Protein AF-S4NZ93-F1 (afdb_monomer_lite)

Secondary structure (DSSP, 8-state):
-HHHHHH-HHHHHHHHHHHHHH-SSTTHHHHHHHHHHHHHHGGG--HHHHHHHHHHHHHHHHTT-TTHHHHHHHHHTTS-TT---HHHHHHHHHHHHHHHHTHHHHTT--

pLDDT: mean 92.96, std 3.36, range [67.06, 96.69]

InterPro domains:
  IPR019333 Integrator complex subunit 3, N-terminal [PF10189] (2-109)
  IPR045334 Integrator complex subunit 3 [PTHR13587] (2-109)

Structure (mmCIF, N/CA/C/O backbone):
data_AF-S4NZ93-F1
#
_entry.id   AF-S4NZ93-F1
#
loop_
_atom_site.group_PDB
_atom_site.id
_atom_site.type_symbol
_atom_site.label_atom_id
_atom_site.label_alt_id
_atom_site.label_comp_id
_atom_site.label_asym_id
_atom_site.label_entity_id
_atom_site.label_seq_id
_atom_site.pdbx_PDB_ins_code
_atom_site.Cartn_x
_atom_site.Cartn_y
_atom_site.Cartn_z
_atom_site.occupancy
_atom_site.B_iso_or_equiv
_atom_site.auth_seq_id
_atom_site.auth_comp_id
_atom_site.auth_asym_id
_atom_site.auth_atom_id
_atom_site.pdbx_PDB_model_num
ATOM 1 N N . MET A 1 1 ? 8.157 12.152 -4.542 1.00 84.50 1 MET A N 1
ATOM 2 C CA . MET A 1 1 ? 7.167 11.350 -5.295 1.00 84.50 1 MET A CA 1
ATOM 3 C C . MET A 1 1 ? 6.416 10.378 -4.398 1.00 84.50 1 MET A C 1
ATOM 5 O O . MET A 1 1 ? 5.210 10.526 -4.327 1.00 84.50 1 MET A O 1
ATOM 9 N N . LEU A 1 2 ? 7.076 9.470 -3.657 1.00 89.38 2 LEU A N 1
ATOM 10 C CA . LEU A 1 2 ? 6.377 8.548 -2.736 1.00 89.38 2 LEU A CA 1
ATOM 11 C C . LEU A 1 2 ? 5.449 9.272 -1.744 1.00 89.38 2 LEU A C 1
ATOM 13 O O . LEU A 1 2 ? 4.294 8.897 -1.603 1.00 89.38 2 LEU A O 1
ATOM 17 N N . MET A 1 3 ? 5.924 10.352 -1.121 1.00 90.75 3 MET A N 1
ATOM 18 C CA . MET A 1 3 ? 5.103 11.151 -0.206 1.00 90.75 3 MET A CA 1
ATOM 19 C C . MET A 1 3 ? 3.852 11.721 -0.893 1.00 90.75 3 MET A C 1
ATOM 21 O O . MET A 1 3 ? 2.747 11.526 -0.406 1.00 90.75 3 MET A O 1
ATOM 25 N N . SER A 1 4 ? 4.009 12.337 -2.069 1.00 92.81 4 SER A N 1
ATOM 26 C CA . SER A 1 4 ? 2.889 12.855 -2.867 1.00 92.81 4 SER A CA 1
ATOM 27 C C . SER A 1 4 ? 1.887 11.762 -3.241 1.00 92.81 4 SER A C 1
ATOM 29 O O . SER A 1 4 ? 0.692 11.992 -3.148 1.00 92.81 4 SER A O 1
ATOM 31 N N . ILE A 1 5 ? 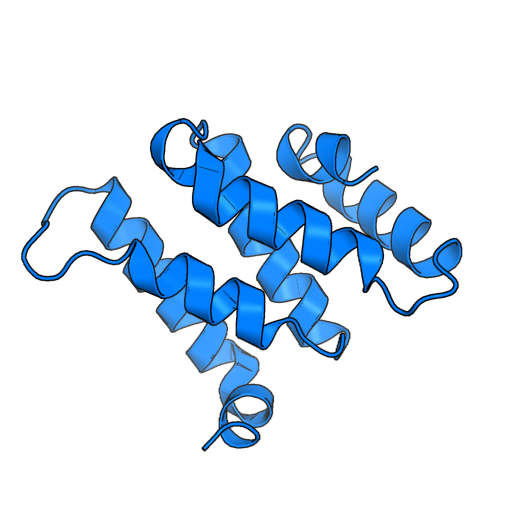2.349 10.552 -3.580 1.00 94.69 5 ILE A N 1
ATOM 32 C CA . ILE A 1 5 ? 1.459 9.406 -3.825 1.00 94.69 5 ILE A CA 1
ATOM 33 C C . ILE A 1 5 ? 0.638 9.086 -2.568 1.00 94.69 5 ILE A C 1
ATOM 35 O O . ILE A 1 5 ? -0.562 8.865 -2.657 1.00 94.69 5 ILE A O 1
ATOM 39 N N . LEU A 1 6 ? 1.264 9.111 -1.391 1.00 94.69 6 LEU A N 1
ATOM 40 C CA . LEU A 1 6 ? 0.622 8.755 -0.127 1.00 94.69 6 LEU A CA 1
ATOM 41 C C . LEU A 1 6 ? -0.314 9.836 0.445 1.00 94.69 6 LEU A C 1
ATOM 43 O O . LEU A 1 6 ? -1.186 9.501 1.246 1.00 94.69 6 LEU A O 1
ATOM 47 N N . THR A 1 7 ? -0.164 11.113 0.083 1.00 93.69 7 THR A N 1
ATOM 48 C CA . THR A 1 7 ? -1.018 12.199 0.615 1.00 93.69 7 THR A CA 1
ATOM 49 C C . THR A 1 7 ? -1.882 12.919 -0.396 1.00 93.69 7 THR A C 1
ATOM 51 O O . THR A 1 7 ? -2.839 13.571 0.012 1.00 93.69 7 THR A O 1
ATOM 54 N N . GLU A 1 8 ? -1.589 12.817 -1.689 1.00 94.69 8 GLU A N 1
ATOM 55 C CA . GLU A 1 8 ? -2.289 13.558 -2.737 1.00 94.69 8 GLU A CA 1
ATOM 56 C C . GLU A 1 8 ? -2.921 12.584 -3.746 1.00 94.69 8 GLU A C 1
ATOM 58 O O . GLU A 1 8 ? -2.371 12.370 -4.831 1.00 94.69 8 G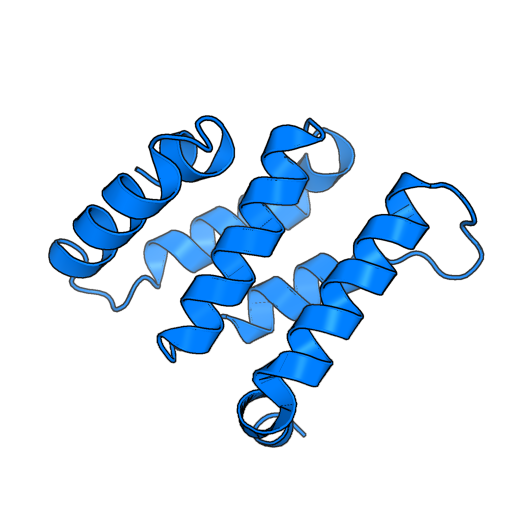LU A O 1
ATOM 63 N N . PRO A 1 9 ? -4.105 12.012 -3.443 1.00 92.12 9 PRO A N 1
ATOM 64 C CA . PRO A 1 9 ? -4.778 11.041 -4.311 1.00 92.12 9 PRO A CA 1
ATOM 65 C C . PRO A 1 9 ? -4.932 11.493 -5.767 1.00 92.12 9 PRO A C 1
ATOM 67 O O . PRO A 1 9 ? -4.859 10.686 -6.687 1.00 92.12 9 PRO A O 1
ATOM 70 N N . HIS A 1 10 ? -5.136 12.792 -5.992 1.00 94.06 10 HIS A N 1
ATOM 71 C CA . HIS A 1 10 ? -5.328 13.362 -7.329 1.00 94.06 10 HIS A CA 1
ATOM 72 C C . HIS A 1 10 ? -4.042 13.348 -8.167 1.00 94.06 10 HIS A C 1
ATOM 74 O O . HIS A 1 10 ? -4.100 13.251 -9.391 1.00 94.06 10 HIS A O 1
ATOM 80 N N . ASN A 1 11 ? -2.881 13.401 -7.509 1.00 93.44 11 ASN A N 1
ATOM 81 C CA . ASN A 1 11 ? -1.573 13.370 -8.154 1.00 93.44 11 ASN A CA 1
ATOM 82 C C . ASN A 1 11 ? -0.960 11.964 -8.168 1.00 93.44 11 ASN A C 1
ATOM 84 O O . ASN A 1 11 ? -0.027 11.728 -8.936 1.00 93.44 11 ASN A O 1
ATOM 88 N N . ALA A 1 12 ? -1.482 11.028 -7.368 1.00 93.75 12 ALA A N 1
ATOM 89 C CA . ALA A 1 12 ? -0.909 9.701 -7.155 1.00 93.75 12 ALA A CA 1
ATOM 90 C C . ALA A 1 12 ? -0.604 8.950 -8.460 1.00 93.75 12 ALA A C 1
ATOM 92 O O . ALA A 1 12 ? 0.534 8.539 -8.674 1.00 93.75 12 ALA A O 1
ATOM 93 N N . THR A 1 13 ? -1.560 8.865 -9.391 1.00 94.19 13 THR A N 1
ATOM 94 C CA . THR A 1 13 ? -1.373 8.183 -10.686 1.00 94.19 13 THR A CA 1
ATOM 95 C C . THR A 1 13 ? -0.277 8.814 -11.540 1.00 94.19 13 THR A C 1
ATOM 97 O O . THR A 1 13 ? 0.495 8.109 -12.193 1.00 94.19 13 THR A O 1
ATOM 100 N N . LYS A 1 14 ? -0.198 10.150 -11.561 1.00 94.88 14 LYS A N 1
ATOM 101 C CA . LYS A 1 14 ? 0.840 10.866 -12.308 1.00 94.88 14 LYS A CA 1
ATOM 102 C C . LYS A 1 14 ? 2.202 10.649 -11.652 1.00 94.88 14 LYS A C 1
ATOM 104 O O . LYS A 1 14 ? 3.127 10.201 -12.316 1.00 94.88 14 LYS A O 1
ATOM 109 N N . CYS A 1 15 ? 2.298 10.880 -10.344 1.00 94.50 15 CYS A N 1
ATOM 110 C CA . CYS A 1 15 ? 3.533 10.705 -9.590 1.00 94.50 15 CYS A CA 1
ATOM 111 C C . CYS A 1 15 ? 4.055 9.268 -9.638 1.00 94.50 15 CYS A C 1
ATOM 113 O O . CYS A 1 15 ? 5.263 9.082 -9.695 1.00 94.50 15 CYS A O 1
ATOM 115 N N . TYR A 1 16 ? 3.178 8.264 -9.615 1.00 94.94 16 TYR A N 1
ATOM 116 C CA . TYR A 1 16 ? 3.575 6.863 -9.715 1.00 94.94 16 TYR A CA 1
ATOM 117 C C . TYR A 1 16 ? 4.136 6.524 -11.101 1.00 94.94 16 TYR A C 1
ATOM 119 O O . TYR A 1 16 ? 5.175 5.881 -11.196 1.00 94.94 16 TYR A O 1
ATOM 127 N N . ARG A 1 17 ? 3.513 7.026 -12.172 1.00 93.38 17 ARG A N 1
ATOM 128 C CA . ARG A 1 17 ? 4.030 6.882 -13.540 1.00 93.38 17 ARG A CA 1
ATOM 129 C C . ARG A 1 17 ? 5.372 7.583 -13.729 1.00 93.38 17 ARG A C 1
ATOM 131 O O . ARG A 1 17 ? 6.289 7.016 -14.305 1.00 93.38 17 ARG A O 1
ATOM 138 N N . ASP A 1 18 ? 5.493 8.811 -13.237 1.00 93.75 18 ASP A N 1
ATOM 139 C CA . ASP A 1 18 ? 6.754 9.547 -13.308 1.00 93.75 18 ASP A CA 1
ATOM 140 C C . ASP A 1 18 ? 7.838 8.801 -12.517 1.00 93.75 18 ASP A C 1
ATOM 142 O O . ASP A 1 18 ? 8.965 8.667 -12.984 1.00 93.75 18 ASP A O 1
ATOM 146 N N . LEU A 1 19 ? 7.476 8.240 -11.356 1.00 92.69 19 LEU A N 1
ATOM 147 C CA . LEU A 1 19 ? 8.366 7.438 -10.526 1.00 92.69 19 LEU A CA 1
ATOM 148 C C . LEU A 1 19 ? 8.868 6.191 -11.268 1.00 92.69 19 LEU A C 1
ATOM 150 O O . LEU A 1 19 ? 10.076 5.978 -11.311 1.00 92.69 19 LEU A O 1
ATOM 154 N N . THR A 1 20 ? 7.986 5.407 -11.896 1.00 91.44 20 THR A N 1
ATOM 155 C CA . THR A 1 20 ? 8.392 4.204 -12.647 1.00 91.44 20 THR A CA 1
ATOM 156 C C . THR A 1 20 ? 9.287 4.522 -13.845 1.00 91.44 20 THR A C 1
ATOM 158 O O . THR A 1 20 ? 10.140 3.708 -14.188 1.00 91.44 20 THR A O 1
ATOM 161 N N . LEU A 1 21 ? 9.149 5.707 -14.450 1.00 91.31 21 LEU A N 1
ATOM 162 C CA . LEU A 1 21 ? 10.002 6.155 -15.557 1.00 91.31 21 LEU A CA 1
ATOM 163 C C . LEU A 1 21 ? 11.407 6.584 -15.110 1.00 91.31 21 LEU A C 1
ATOM 165 O O . LEU A 1 21 ? 12.360 6.434 -15.874 1.00 91.31 21 LEU A O 1
ATOM 169 N N . ILE A 1 22 ? 11.553 7.137 -13.901 1.00 92.69 22 ILE A N 1
ATOM 170 C CA . ILE A 1 22 ? 12.847 7.647 -13.414 1.00 92.69 22 ILE A CA 1
ATOM 171 C C . ILE A 1 22 ? 13.648 6.614 -12.615 1.00 92.69 22 ILE A C 1
ATOM 173 O O . ILE A 1 22 ? 14.871 6.740 -12.508 1.00 92.69 22 ILE A O 1
ATOM 177 N N . THR A 1 23 ? 12.988 5.621 -12.012 1.00 89.81 23 THR A N 1
ATOM 178 C CA . THR A 1 23 ? 13.664 4.654 -11.139 1.00 89.81 23 THR A CA 1
ATOM 179 C C . THR A 1 23 ? 14.517 3.685 -11.942 1.00 89.81 23 THR A C 1
ATOM 181 O O . THR A 1 23 ? 14.042 3.066 -12.889 1.00 89.81 23 THR A O 1
ATOM 184 N N . ARG A 1 24 ? 15.777 3.513 -11.532 1.00 90.88 24 ARG A N 1
ATOM 185 C CA . ARG A 1 24 ? 16.735 2.594 -12.175 1.00 90.88 24 ARG A CA 1
ATOM 186 C C . ARG A 1 24 ? 16.884 1.262 -11.442 1.00 90.88 24 ARG A C 1
ATOM 188 O O . ARG A 1 24 ? 17.487 0.340 -11.970 1.00 90.88 24 ARG A O 1
ATOM 195 N N . ASP A 1 25 ? 16.353 1.177 -10.229 1.00 90.44 25 ASP A N 1
ATOM 196 C CA . ASP A 1 25 ? 16.476 0.055 -9.297 1.00 90.44 25 ASP A CA 1
ATOM 197 C C . ASP A 1 25 ? 15.188 -0.781 -9.201 1.00 90.44 25 ASP A C 1
ATOM 199 O O . ASP A 1 25 ? 14.991 -1.510 -8.229 1.00 90.44 25 ASP A O 1
ATOM 203 N N . GLY A 1 26 ? 14.273 -0.631 -10.164 1.00 87.19 26 GLY A N 1
ATOM 204 C CA . GLY A 1 26 ? 13.002 -1.358 -10.176 1.00 87.19 26 GLY A CA 1
ATOM 205 C C . GLY A 1 26 ? 12.116 -1.070 -8.960 1.00 87.19 26 GLY A C 1
ATOM 206 O O . GLY A 1 26 ? 11.423 -1.969 -8.502 1.00 87.19 26 GLY A O 1
ATOM 207 N N . 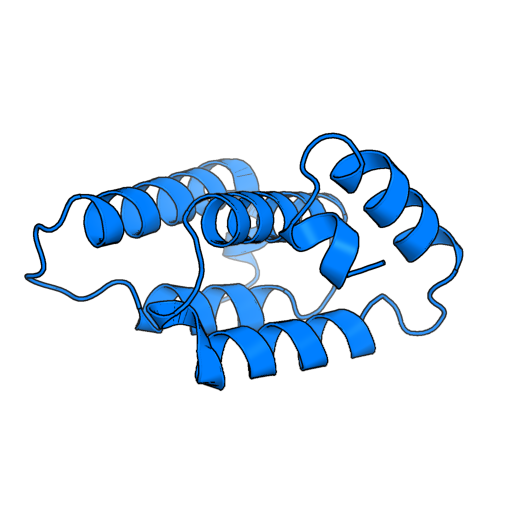LEU A 1 27 ? 12.158 0.158 -8.422 1.00 92.00 27 LEU A N 1
ATOM 208 C CA . LEU A 1 27 ? 11.433 0.599 -7.218 1.00 92.00 27 LEU A CA 1
ATOM 209 C C . LEU A 1 27 ? 11.918 -0.010 -5.893 1.00 92.00 27 LEU A C 1
ATOM 211 O O . LEU A 1 27 ? 11.279 0.212 -4.862 1.00 92.00 27 LEU A O 1
ATOM 215 N N . THR A 1 28 ? 13.062 -0.694 -5.864 1.00 92.19 28 THR A N 1
ATOM 216 C CA . THR A 1 28 ? 13.608 -1.300 -4.635 1.00 92.19 28 THR A CA 1
ATOM 217 C C . THR A 1 28 ? 13.733 -0.284 -3.493 1.00 92.19 28 THR A C 1
ATOM 219 O O . THR A 1 28 ? 13.270 -0.524 -2.377 1.00 92.19 28 THR A O 1
ATOM 222 N N . SER A 1 29 ? 14.279 0.905 -3.764 1.00 92.38 29 SER A N 1
ATOM 223 C CA . SER A 1 29 ? 14.401 1.972 -2.762 1.00 92.38 29 SER A CA 1
ATOM 224 C C . SER A 1 29 ? 13.039 2.440 -2.246 1.00 92.38 29 SER A C 1
ATOM 226 O O . SER A 1 29 ? 12.894 2.765 -1.067 1.00 92.38 29 SER A O 1
ATOM 228 N N . VAL A 1 30 ? 12.025 2.468 -3.111 1.00 93.44 30 VAL A N 1
ATOM 229 C CA . VAL A 1 30 ? 10.657 2.870 -2.756 1.00 93.44 30 VAL A CA 1
ATOM 230 C C . VAL A 1 30 ? 10.027 1.824 -1.841 1.00 93.44 30 VAL A C 1
ATOM 232 O O . VAL A 1 30 ? 9.485 2.193 -0.802 1.00 93.44 30 VAL A O 1
ATOM 235 N N . LEU A 1 31 ? 10.165 0.536 -2.171 1.00 94.00 31 LEU A N 1
ATOM 236 C CA . LEU A 1 31 ? 9.680 -0.580 -1.354 1.00 94.00 31 LEU A CA 1
ATOM 237 C C . LEU A 1 31 ? 10.324 -0.610 0.034 1.00 94.00 31 LEU A C 1
ATOM 239 O O . LEU A 1 31 ? 9.621 -0.802 1.027 1.00 94.00 31 LEU A O 1
ATOM 243 N N . ASN A 1 32 ? 11.631 -0.358 0.122 1.00 94.19 32 ASN A N 1
ATOM 244 C CA . ASN A 1 32 ? 12.346 -0.306 1.399 1.00 94.19 32 ASN A CA 1
ATOM 245 C C . ASN A 1 32 ? 11.838 0.840 2.284 1.00 94.19 32 ASN A C 1
ATOM 247 O O . ASN A 1 32 ? 11.517 0.634 3.454 1.00 94.19 32 ASN A O 1
ATOM 251 N N . ASN A 1 33 ? 11.703 2.045 1.719 1.00 94.00 33 ASN A N 1
ATOM 252 C CA . ASN A 1 33 ? 11.163 3.192 2.453 1.00 94.00 33 ASN A CA 1
ATOM 253 C C . ASN A 1 33 ? 9.704 2.966 2.871 1.00 94.00 33 ASN A C 1
ATOM 255 O O . ASN A 1 33 ? 9.329 3.305 3.992 1.00 94.00 33 ASN A O 1
ATOM 259 N N . LEU A 1 34 ? 8.889 2.370 1.996 1.00 94.50 34 LEU A N 1
ATOM 260 C CA . LEU A 1 34 ? 7.491 2.062 2.282 1.00 94.50 34 LEU A CA 1
ATOM 261 C C . LEU A 1 34 ? 7.358 1.027 3.403 1.00 94.50 34 LEU A C 1
ATOM 263 O O . LEU A 1 34 ? 6.579 1.228 4.332 1.00 94.50 34 LEU A O 1
ATOM 267 N N . SER A 1 35 ? 8.159 -0.039 3.352 1.00 94.44 35 SER A N 1
ATOM 268 C CA . SER A 1 35 ? 8.204 -1.074 4.388 1.00 94.44 35 SER A CA 1
ATOM 269 C C . SER A 1 35 ? 8.599 -0.498 5.744 1.00 94.44 35 SER A C 1
ATOM 271 O O . SER A 1 35 ? 7.905 -0.741 6.730 1.00 94.44 35 SER A O 1
ATOM 273 N N . ASN A 1 36 ? 9.646 0.333 5.790 1.00 94.38 36 ASN A N 1
ATOM 274 C CA . ASN A 1 36 ? 10.059 1.011 7.020 1.00 94.38 36 ASN A CA 1
ATOM 275 C C . ASN A 1 36 ? 8.945 1.913 7.566 1.00 94.38 36 ASN A C 1
ATOM 277 O O . ASN A 1 36 ? 8.638 1.868 8.756 1.00 94.38 36 ASN A O 1
ATOM 281 N N . LEU A 1 37 ? 8.287 2.690 6.700 1.00 94.25 37 LEU A N 1
ATOM 282 C CA . LEU A 1 37 ? 7.211 3.591 7.111 1.00 94.25 37 LEU A CA 1
ATOM 283 C C . LEU A 1 37 ? 6.011 2.830 7.697 1.00 94.25 37 LEU A C 1
ATOM 285 O O . LEU A 1 37 ? 5.439 3.264 8.698 1.00 94.25 37 LEU A O 1
ATOM 289 N N . ILE A 1 38 ? 5.646 1.694 7.097 1.00 94.38 38 ILE A N 1
ATOM 290 C CA . ILE A 1 38 ? 4.584 0.819 7.602 1.00 94.38 38 ILE A CA 1
ATOM 291 C C . ILE A 1 38 ? 4.968 0.295 8.987 1.00 94.38 38 ILE A C 1
ATOM 293 O O . ILE A 1 38 ? 4.262 0.581 9.951 1.00 94.38 38 ILE A O 1
ATOM 297 N N . LEU A 1 39 ? 6.115 -0.380 9.102 1.00 92.94 39 LEU A N 1
ATOM 298 C CA . LEU A 1 39 ? 6.559 -1.003 10.353 1.00 92.94 39 LEU A CA 1
ATOM 299 C C . LEU A 1 39 ? 6.660 0.001 11.508 1.00 92.94 39 LEU A C 1
ATOM 301 O O . LEU A 1 39 ? 6.292 -0.299 12.643 1.00 92.94 39 LEU A O 1
ATOM 305 N N . GLU A 1 40 ? 7.130 1.214 11.226 1.00 93.25 40 GLU A N 1
ATOM 306 C CA . GLU A 1 40 ? 7.372 2.216 12.256 1.00 93.25 40 GLU A CA 1
ATOM 307 C C . GLU A 1 40 ? 6.163 3.092 12.605 1.00 93.25 40 GLU A C 1
ATOM 309 O O . GLU A 1 40 ? 6.103 3.646 13.712 1.00 93.25 40 GLU A O 1
ATOM 314 N N . ARG A 1 41 ? 5.260 3.345 11.648 1.00 92.56 41 ARG A N 1
ATOM 315 C CA . ARG A 1 41 ? 4.294 4.455 11.748 1.00 92.56 41 ARG A CA 1
ATOM 316 C C . ARG A 1 41 ? 2.883 4.130 11.263 1.00 92.56 41 ARG A C 1
ATOM 318 O O . ARG A 1 41 ? 2.038 5.015 11.385 1.00 92.56 41 ARG A O 1
ATOM 325 N N . TYR A 1 42 ? 2.579 2.913 10.802 1.00 91.06 42 TYR A N 1
ATOM 326 C CA . TYR A 1 42 ? 1.267 2.581 10.219 1.00 91.06 42 TYR A CA 1
ATOM 327 C C . TYR A 1 42 ? 0.068 3.003 11.087 1.00 91.06 42 TYR A C 1
ATOM 329 O O . TYR A 1 42 ? -0.883 3.615 10.601 1.00 91.06 42 TYR A O 1
ATOM 337 N N . LEU A 1 43 ? 0.131 2.774 12.404 1.00 90.94 43 LEU A N 1
ATOM 338 C CA . LEU A 1 43 ? -0.957 3.139 13.322 1.00 90.94 43 LEU A CA 1
ATOM 339 C C . LEU A 1 43 ? -1.249 4.650 13.354 1.00 90.94 43 LEU A C 1
ATOM 341 O O . LEU A 1 43 ? -2.381 5.045 13.623 1.00 90.94 43 LEU A O 1
ATOM 345 N N . LYS A 1 44 ? -0.259 5.490 13.027 1.00 93.06 44 LYS A N 1
ATOM 346 C CA . LYS A 1 44 ? -0.374 6.955 12.970 1.00 93.06 44 LYS A CA 1
ATOM 347 C C . LYS A 1 44 ? -0.818 7.473 11.600 1.00 93.06 44 LYS A C 1
ATOM 349 O O . LYS A 1 44 ? -0.979 8.681 11.441 1.00 93.06 44 LYS A O 1
ATOM 354 N N . PHE A 1 45 ? -0.996 6.601 10.608 1.00 93.06 45 PHE A N 1
ATOM 355 C CA . PHE A 1 45 ? -1.430 7.026 9.283 1.00 93.06 45 PHE A CA 1
ATOM 356 C C . PHE A 1 45 ? -2.855 7.556 9.320 1.00 93.06 45 PHE A C 1
ATOM 358 O O . PHE A 1 45 ? -3.749 6.930 9.900 1.00 93.06 45 PHE A O 1
ATOM 365 N N . GLN A 1 46 ? -3.045 8.676 8.629 1.00 94.12 46 GLN A N 1
ATOM 366 C CA . GLN A 1 46 ? -4.359 9.203 8.297 1.00 94.12 46 GLN A CA 1
ATOM 367 C C . GLN A 1 46 ? -5.068 8.264 7.316 1.00 94.12 46 GLN A C 1
ATOM 369 O O . GLN A 1 46 ? -4.419 7.510 6.586 1.00 94.12 46 GLN A O 1
ATOM 374 N N . ASP A 1 47 ? -6.395 8.335 7.268 1.00 92.62 47 ASP A N 1
ATOM 375 C CA . ASP A 1 47 ? -7.197 7.436 6.433 1.00 92.62 47 ASP A CA 1
ATOM 376 C C . ASP A 1 47 ? -6.844 7.582 4.940 1.00 92.62 47 ASP A C 1
ATOM 378 O O . ASP A 1 47 ? -6.674 6.582 4.244 1.00 92.62 47 ASP A O 1
ATOM 382 N N . THR A 1 48 ? -6.571 8.806 4.469 1.00 95.00 48 THR A N 1
ATOM 383 C CA . THR A 1 48 ? -6.073 9.059 3.104 1.00 95.00 48 THR A CA 1
ATOM 384 C C . THR A 1 48 ? -4.788 8.287 2.806 1.00 95.00 48 THR A C 1
ATOM 386 O O . THR A 1 48 ? -4.683 7.651 1.761 1.00 95.00 48 THR A O 1
ATO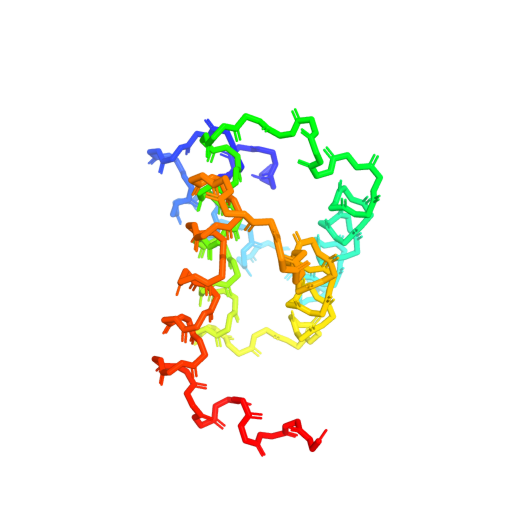M 389 N N . THR A 1 49 ? -3.827 8.296 3.733 1.00 95.25 49 THR A N 1
ATOM 390 C CA . THR A 1 49 ? -2.540 7.602 3.577 1.00 95.25 49 THR A CA 1
ATOM 391 C C . THR A 1 49 ? -2.707 6.092 3.542 1.00 95.25 49 THR A C 1
ATOM 393 O O . THR A 1 49 ? -2.044 5.427 2.752 1.00 95.25 49 THR A O 1
ATOM 396 N N . ARG A 1 50 ? -3.616 5.540 4.353 1.00 95.06 50 ARG A N 1
ATOM 397 C CA . ARG A 1 50 ? -3.929 4.103 4.338 1.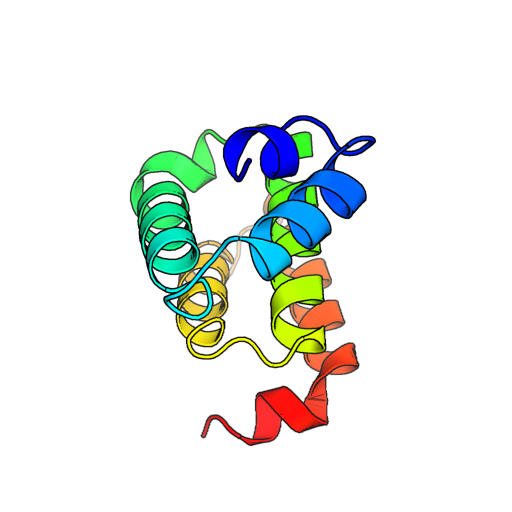00 95.06 50 ARG A CA 1
ATOM 398 C C . ARG A 1 50 ? -4.551 3.689 3.005 1.00 95.06 50 ARG A C 1
ATOM 400 O O . ARG A 1 50 ? -4.108 2.715 2.403 1.00 95.06 50 ARG A O 1
ATOM 407 N N . ASN A 1 51 ? -5.500 4.476 2.503 1.00 95.38 51 ASN A N 1
ATOM 408 C CA . ASN A 1 51 ? -6.151 4.213 1.220 1.00 95.38 51 ASN A CA 1
ATOM 409 C C . ASN A 1 51 ? -5.160 4.315 0.054 1.00 95.38 51 ASN A C 1
ATOM 411 O O . ASN A 1 51 ? -5.137 3.452 -0.820 1.00 95.38 51 ASN A O 1
ATOM 415 N N . GLN A 1 52 ? -4.300 5.338 0.056 1.00 96.69 52 GLN A N 1
ATOM 416 C CA . GLN A 1 52 ? -3.262 5.491 -0.966 1.00 96.69 52 GLN A CA 1
ATOM 417 C C . GLN A 1 52 ? -2.191 4.404 -0.889 1.00 96.69 52 GLN A C 1
ATOM 419 O O . GLN A 1 52 ? -1.689 3.974 -1.923 1.00 96.69 52 GLN A O 1
ATOM 424 N N . LEU A 1 53 ? -1.865 3.916 0.309 1.00 95.81 53 LEU A N 1
ATOM 425 C CA . LEU A 1 53 ? -0.972 2.775 0.468 1.00 95.81 53 LEU A CA 1
ATOM 426 C C . LEU A 1 53 ? -1.555 1.516 -0.188 1.00 95.81 53 LEU A C 1
ATOM 428 O O . LEU A 1 53 ? -0.852 0.854 -0.949 1.00 95.81 53 LEU A O 1
ATOM 432 N N . LEU A 1 54 ? -2.827 1.202 0.070 1.00 96.19 54 LEU A N 1
ATOM 433 C CA . LEU A 1 54 ? -3.504 0.051 -0.539 1.00 96.19 54 LEU A CA 1
ATOM 434 C C . LEU A 1 54 ? -3.590 0.192 -2.065 1.00 96.19 54 LEU A C 1
ATOM 436 O O . LEU A 1 54 ? -3.298 -0.758 -2.793 1.00 96.19 54 LEU A O 1
ATOM 440 N N . TRP A 1 55 ? -3.906 1.395 -2.555 1.00 96.56 55 TRP A N 1
ATOM 441 C CA . TRP A 1 55 ? -3.875 1.712 -3.984 1.00 96.56 55 TRP A CA 1
ATOM 442 C C . TRP A 1 55 ? -2.484 1.479 -4.591 1.00 96.56 55 TRP A C 1
ATOM 444 O O . TRP A 1 55 ? -2.361 0.805 -5.612 1.00 96.56 55 TRP A O 1
ATOM 454 N N . LEU A 1 56 ? -1.427 1.969 -3.936 1.00 96.25 56 LEU A N 1
ATOM 455 C CA . LEU A 1 56 ? -0.052 1.819 -4.406 1.00 96.25 56 LEU A CA 1
ATOM 456 C C . LEU A 1 56 ? 0.368 0.344 -4.450 1.00 96.25 56 LEU A C 1
ATOM 458 O O . LEU A 1 56 ? 0.982 -0.079 -5.424 1.00 96.25 56 LEU A O 1
ATOM 462 N N . VAL A 1 57 ? 0.015 -0.452 -3.436 1.00 95.81 57 VAL A N 1
ATOM 463 C CA . VAL A 1 57 ? 0.265 -1.904 -3.432 1.00 95.81 57 VAL A CA 1
ATOM 464 C C . VAL A 1 57 ? -0.421 -2.572 -4.622 1.00 95.81 57 VAL A C 1
ATOM 466 O O . VAL A 1 57 ? 0.234 -3.316 -5.352 1.00 95.81 57 VAL A O 1
ATOM 469 N N . LYS A 1 58 ? -1.697 -2.255 -4.877 1.00 95.38 58 LYS A N 1
ATOM 470 C CA . LYS A 1 58 ? -2.436 -2.785 -6.032 1.00 95.38 58 LYS A CA 1
ATOM 471 C C . LYS A 1 58 ? -1.738 -2.449 -7.353 1.00 95.38 58 LYS A C 1
ATOM 473 O O . LYS A 1 58 ? -1.552 -3.333 -8.185 1.00 95.38 58 LYS A O 1
ATOM 478 N N . GLU A 1 59 ? -1.299 -1.207 -7.538 1.00 94.94 59 GLU A N 1
ATOM 479 C CA . GLU A 1 59 ? -0.607 -0.792 -8.764 1.00 94.94 59 GLU A CA 1
ATOM 480 C C . GLU A 1 59 ? 0.770 -1.452 -8.924 1.00 94.94 59 GLU A C 1
ATOM 482 O O . GLU A 1 59 ? 1.131 -1.868 -10.026 1.00 94.94 59 GLU A O 1
ATOM 487 N N . MET A 1 60 ? 1.525 -1.623 -7.835 1.00 94.50 60 MET A N 1
ATOM 488 C CA . MET A 1 60 ? 2.815 -2.316 -7.883 1.00 94.50 60 MET A CA 1
ATOM 489 C C . MET A 1 60 ? 2.665 -3.805 -8.228 1.00 94.50 60 MET A C 1
ATOM 491 O O . MET A 1 60 ? 3.471 -4.325 -8.999 1.00 94.50 60 MET A O 1
ATOM 495 N N . ILE A 1 61 ? 1.619 -4.476 -7.732 1.00 94.56 61 ILE A N 1
ATOM 496 C CA . ILE A 1 61 ? 1.308 -5.863 -8.117 1.00 94.56 61 ILE A CA 1
ATOM 497 C C . ILE A 1 61 ? 0.948 -5.939 -9.605 1.00 94.56 61 ILE A C 1
ATOM 499 O O . ILE A 1 61 ? 1.499 -6.771 -10.328 1.00 94.56 61 ILE A O 1
ATOM 503 N N . ARG A 1 62 ? 0.080 -5.039 -10.091 1.00 92.88 62 ARG A N 1
ATOM 504 C CA . ARG A 1 62 ? -0.332 -4.988 -11.507 1.00 92.88 62 ARG A CA 1
ATOM 505 C C . ARG A 1 62 ? 0.843 -4.761 -12.456 1.00 92.88 62 ARG A C 1
ATOM 507 O O . ARG A 1 62 ? 0.869 -5.340 -13.537 1.00 92.88 62 ARG A O 1
ATOM 514 N N . ASN A 1 63 ? 1.824 -3.968 -12.034 1.00 92.12 63 ASN A N 1
ATOM 515 C CA . ASN A 1 63 ? 3.052 -3.719 -12.790 1.00 92.12 63 ASN A CA 1
ATOM 516 C C . ASN A 1 63 ? 4.150 -4.767 -12.553 1.00 92.12 63 ASN A C 1
ATOM 518 O O . ASN A 1 63 ? 5.280 -4.565 -12.993 1.00 92.12 63 ASN A O 1
ATOM 522 N N . ALA A 1 64 ? 3.835 -5.873 -11.868 1.00 90.94 64 ALA A N 1
ATOM 523 C CA . ALA A 1 64 ? 4.753 -6.969 -11.571 1.00 90.94 64 ALA A CA 1
ATOM 524 C C . ALA A 1 64 ? 6.071 -6.510 -10.917 1.00 90.94 64 ALA A C 1
ATOM 526 O O . ALA A 1 64 ? 7.140 -7.050 -11.202 1.00 90.94 64 ALA A O 1
ATOM 527 N N . VAL A 1 65 ? 5.995 -5.509 -10.036 1.00 92.38 65 VAL A N 1
ATOM 528 C CA . VAL A 1 65 ? 7.155 -5.017 -9.288 1.00 92.38 65 VAL A CA 1
ATOM 529 C C . VAL A 1 65 ? 7.628 -6.114 -8.329 1.00 92.38 65 VAL A C 1
ATOM 531 O O . VAL A 1 65 ? 6.849 -6.666 -7.550 1.00 92.38 65 VAL A O 1
ATOM 534 N N . THR A 1 66 ? 8.916 -6.445 -8.382 1.00 91.38 66 THR A N 1
ATOM 535 C CA . THR A 1 66 ? 9.522 -7.472 -7.525 1.00 91.38 66 THR A CA 1
ATOM 536 C C . THR A 1 66 ? 9.597 -6.998 -6.072 1.00 91.38 66 THR A C 1
ATOM 538 O O . THR A 1 66 ? 9.983 -5.862 -5.820 1.00 91.38 66 THR A O 1
ATOM 541 N N . GLY A 1 67 ? 9.276 -7.864 -5.106 1.00 90.12 67 GLY A N 1
ATOM 542 C CA . GLY A 1 67 ? 9.419 -7.571 -3.672 1.00 90.12 67 GLY A CA 1
ATOM 543 C C . GLY A 1 67 ? 8.204 -6.906 -3.014 1.00 90.12 67 GLY A C 1
ATOM 544 O O . GLY A 1 67 ? 8.259 -6.561 -1.832 1.00 90.12 67 GLY A O 1
ATOM 545 N N . VAL A 1 68 ? 7.100 -6.717 -3.745 1.00 94.12 68 VAL A N 1
ATOM 546 C CA . VAL A 1 68 ? 5.847 -6.146 -3.206 1.00 94.12 68 VAL A CA 1
ATOM 547 C C . VAL A 1 68 ? 5.198 -7.052 -2.158 1.00 94.12 68 VAL A C 1
ATOM 549 O O . VAL A 1 68 ? 4.534 -6.565 -1.245 1.00 94.12 68 VAL A O 1
ATOM 552 N N . ASP A 1 69 ? 5.440 -8.357 -2.240 1.00 92.06 69 ASP A N 1
ATOM 553 C CA . ASP A 1 69 ? 5.026 -9.348 -1.251 1.00 92.06 69 ASP A CA 1
ATOM 554 C C . ASP A 1 69 ? 5.474 -8.955 0.164 1.00 92.06 69 ASP A C 1
ATOM 556 O O . ASP A 1 69 ? 4.673 -9.016 1.094 1.00 92.06 69 ASP A O 1
ATOM 560 N N . SER A 1 70 ? 6.691 -8.430 0.335 1.00 92.56 70 SER A N 1
ATOM 561 C CA . SER A 1 70 ? 7.179 -7.960 1.640 1.00 92.56 70 SER A CA 1
ATOM 562 C C . SER A 1 70 ? 6.296 -6.861 2.255 1.00 92.56 70 SER A C 1
ATOM 564 O O . SER A 1 70 ? 6.028 -6.866 3.459 1.00 92.56 70 SER A O 1
ATOM 566 N N . VAL A 1 71 ? 5.774 -5.949 1.428 1.00 94.19 71 VAL A N 1
ATOM 567 C CA . VAL A 1 71 ? 4.858 -4.878 1.846 1.00 94.19 71 VAL A CA 1
ATOM 568 C C . VAL A 1 71 ? 3.498 -5.463 2.223 1.00 94.19 71 VAL A C 1
ATOM 570 O O . VAL A 1 71 ? 2.936 -5.086 3.252 1.00 94.19 71 VAL A O 1
ATOM 573 N N . CYS A 1 72 ? 2.998 -6.423 1.441 1.00 94.19 72 CYS A N 1
ATOM 574 C CA . CYS A 1 72 ? 1.787 -7.180 1.757 1.00 94.19 72 CYS A CA 1
ATOM 575 C C . CYS A 1 72 ? 1.907 -7.903 3.109 1.00 94.19 72 CYS A C 1
ATOM 577 O O . CYS A 1 72 ? 1.030 -7.756 3.957 1.00 94.19 72 CYS A O 1
ATOM 579 N N . TRP A 1 73 ? 3.017 -8.602 3.355 1.00 93.44 73 TRP A N 1
ATOM 580 C CA . TRP A 1 73 ? 3.311 -9.249 4.636 1.00 93.44 73 TRP A CA 1
ATOM 581 C C . TRP A 1 73 ? 3.337 -8.255 5.798 1.00 93.44 73 TRP A C 1
ATOM 583 O O . TRP A 1 73 ? 2.753 -8.517 6.849 1.00 93.44 73 TRP A O 1
ATOM 593 N N . ASN A 1 74 ? 3.975 -7.098 5.615 1.00 94.62 74 ASN A N 1
ATOM 594 C CA . ASN A 1 74 ? 4.011 -6.053 6.636 1.00 94.62 74 ASN A CA 1
ATOM 595 C C . ASN A 1 74 ? 2.609 -5.510 6.952 1.00 94.62 74 ASN A C 1
ATOM 597 O O . ASN A 1 74 ? 2.303 -5.290 8.121 1.00 94.62 74 ASN A O 1
ATOM 601 N N . LEU A 1 75 ? 1.749 -5.337 5.942 1.00 94.38 75 LEU A N 1
ATOM 602 C CA . LEU A 1 75 ? 0.362 -4.898 6.123 1.00 94.38 75 LEU A CA 1
ATOM 603 C C . LEU A 1 75 ? -0.499 -5.945 6.836 1.00 94.38 75 LEU A C 1
ATOM 605 O O . LEU A 1 75 ? -1.239 -5.590 7.752 1.00 94.38 75 LEU A O 1
ATOM 609 N N . MET A 1 76 ? -0.361 -7.226 6.481 1.00 93.56 76 MET A N 1
ATOM 610 C CA . MET A 1 76 ? -1.092 -8.321 7.131 1.00 93.56 76 MET A CA 1
ATOM 611 C C . MET A 1 76 ? -0.807 -8.412 8.636 1.00 93.56 76 MET A C 1
ATOM 613 O O . MET A 1 76 ? -1.690 -8.789 9.395 1.00 93.56 76 MET A O 1
ATOM 617 N N . ARG A 1 77 ? 0.375 -7.996 9.114 1.00 92.88 77 ARG A N 1
ATOM 618 C CA . ARG A 1 77 ? 0.659 -7.945 10.564 1.00 92.88 77 ARG A CA 1
ATOM 619 C C . ARG A 1 77 ? -0.222 -6.958 11.332 1.00 92.88 77 ARG A C 1
ATOM 621 O O . ARG A 1 77 ? -0.350 -7.094 12.544 1.00 92.88 77 ARG A O 1
ATOM 628 N N . TYR A 1 78 ? -0.809 -5.973 10.652 1.00 92.62 78 TYR A N 1
ATOM 629 C CA . TYR A 1 78 ? -1.744 -5.024 11.258 1.00 92.62 78 TYR A CA 1
ATOM 630 C C . TYR A 1 78 ? -3.204 -5.473 11.164 1.00 92.62 78 TYR A C 1
ATOM 632 O O . TYR A 1 78 ? -4.050 -4.846 11.799 1.00 92.62 78 TYR A O 1
ATOM 640 N N . ALA A 1 79 ? -3.498 -6.548 10.424 1.00 91.94 79 ALA A N 1
ATOM 641 C CA . ALA A 1 79 ? -4.794 -7.212 10.448 1.00 91.94 79 ALA A CA 1
ATOM 642 C C . ALA A 1 79 ? -4.915 -8.036 11.740 1.00 91.94 79 ALA A C 1
ATOM 644 O O . ALA A 1 79 ? -4.567 -9.216 11.794 1.00 91.94 79 ALA A O 1
ATOM 645 N N . SER A 1 80 ? -5.367 -7.388 12.812 1.00 90.44 80 SER A N 1
ATOM 646 C CA . SER A 1 80 ? -5.458 -8.009 14.133 1.00 90.44 80 SER A CA 1
ATOM 647 C C . SER A 1 80 ? -6.662 -8.947 14.203 1.00 90.44 80 SER A C 1
ATOM 649 O O . SER A 1 80 ? -7.803 -8.530 14.000 1.00 90.44 80 SER A O 1
ATOM 651 N N . GLY A 1 81 ? -6.425 -10.220 14.522 1.00 88.75 81 GLY A N 1
ATOM 652 C CA . GLY A 1 81 ? -7.504 -11.168 14.802 1.00 88.75 81 GLY A CA 1
ATOM 653 C C . GLY A 1 81 ? -8.275 -10.766 16.063 1.00 88.75 81 GLY A C 1
ATOM 654 O O . GLY A 1 81 ? -7.671 -10.452 17.085 1.00 88.75 81 GLY A O 1
ATOM 655 N N . GLY A 1 82 ? -9.608 -10.764 15.994 1.00 88.81 82 GLY A N 1
ATOM 656 C CA . GLY A 1 82 ? -10.477 -10.378 17.115 1.00 88.81 82 GLY A CA 1
ATOM 657 C C . GLY A 1 82 ? -10.695 -8.868 17.285 1.00 88.81 82 GLY A C 1
ATOM 658 O O . GLY A 1 82 ? -11.518 -8.474 18.108 1.00 88.81 82 GLY A O 1
ATOM 659 N N . ASP A 1 83 ? -10.025 -8.023 16.494 1.00 92.31 83 ASP A N 1
ATOM 660 C CA . ASP A 1 83 ? -10.306 -6.585 16.427 1.00 92.31 83 ASP A CA 1
ATOM 661 C C . ASP A 1 83 ? -11.429 -6.309 15.410 1.00 92.31 83 ASP A C 1
ATOM 663 O O . ASP A 1 83 ? -11.251 -6.453 14.200 1.00 92.31 83 ASP A O 1
ATOM 667 N N . ILE A 1 84 ? -12.598 -5.899 15.906 1.00 93.44 84 ILE A N 1
ATOM 668 C CA . ILE A 1 84 ? -13.789 -5.586 15.096 1.00 93.44 84 ILE A CA 1
ATOM 669 C C . ILE A 1 84 ? -13.929 -4.090 14.778 1.00 93.44 84 ILE A C 1
ATOM 671 O O . ILE A 1 84 ? -15.004 -3.628 14.393 1.00 93.44 84 ILE A O 1
ATOM 675 N N . THR A 1 85 ? -12.879 -3.290 14.971 1.00 94.44 85 THR A N 1
ATOM 676 C CA . THR A 1 85 ? -12.919 -1.878 14.585 1.00 94.44 85 THR A CA 1
ATOM 677 C C . THR A 1 85 ? -13.050 -1.739 13.068 1.00 94.44 85 THR A C 1
ATOM 679 O O . THR A 1 85 ? -12.431 -2.474 12.298 1.00 94.44 85 THR A O 1
ATOM 682 N N . GLN A 1 86 ? -13.798 -0.724 12.618 1.00 93.19 86 GLN A N 1
ATOM 683 C CA . GLN A 1 86 ? -14.004 -0.459 11.187 1.00 93.19 86 GLN A CA 1
ATOM 684 C C . GLN A 1 86 ? -12.681 -0.330 10.417 1.00 93.19 86 GLN A C 1
ATOM 686 O O . GLN A 1 86 ? -12.591 -0.722 9.260 1.00 93.19 86 GLN A O 1
ATOM 691 N N . LYS A 1 87 ? -11.639 0.203 11.068 1.00 91.62 87 LYS A N 1
ATOM 692 C CA . LYS A 1 87 ? -10.305 0.360 10.476 1.00 91.62 87 LYS A CA 1
ATOM 693 C C . LYS A 1 87 ? -9.615 -0.979 10.227 1.00 91.62 87 LYS A C 1
ATOM 695 O O . LYS A 1 87 ? -8.957 -1.117 9.199 1.00 91.62 87 LYS A O 1
ATOM 700 N N . ASN A 1 88 ? -9.738 -1.928 11.154 1.00 93.75 88 ASN A N 1
ATOM 701 C CA . ASN A 1 88 ? -9.172 -3.262 10.988 1.00 93.75 88 ASN A CA 1
ATOM 702 C C . ASN A 1 88 ? -9.946 -4.052 9.926 1.00 93.75 88 ASN A C 1
ATOM 704 O O . ASN A 1 88 ? -9.335 -4.593 9.010 1.00 93.75 88 ASN A O 1
ATOM 708 N N . ILE A 1 89 ? -11.283 -4.020 9.984 1.00 95.25 89 ILE A N 1
ATOM 709 C CA . ILE A 1 89 ? -12.154 -4.678 8.997 1.00 95.25 89 ILE A CA 1
ATOM 710 C C . ILE A 1 89 ? -11.856 -4.160 7.587 1.00 95.25 89 ILE A C 1
ATOM 712 O O . ILE A 1 89 ? -11.579 -4.953 6.694 1.00 95.25 89 ILE A O 1
ATOM 716 N N . TYR A 1 90 ? -11.796 -2.837 7.407 1.00 94.81 90 TYR A N 1
ATOM 717 C CA . TYR A 1 90 ? -11.499 -2.234 6.108 1.00 94.81 90 TYR A CA 1
ATOM 718 C C . TYR A 1 90 ? -10.133 -2.659 5.550 1.00 94.81 90 TYR A C 1
ATOM 720 O O . TYR A 1 90 ? -10.006 -2.906 4.351 1.00 94.81 90 TYR A O 1
ATOM 728 N N . LEU A 1 91 ? -9.105 -2.755 6.404 1.00 95.00 91 LEU A N 1
ATOM 729 C CA . LEU A 1 91 ? -7.784 -3.234 5.990 1.00 95.00 91 LEU A CA 1
ATOM 730 C C . LEU A 1 91 ? -7.857 -4.686 5.510 1.00 95.00 91 LEU A C 1
ATOM 732 O O . LEU A 1 91 ? -7.314 -5.000 4.454 1.00 95.00 91 LEU A O 1
ATOM 736 N N . VAL A 1 92 ? -8.514 -5.554 6.281 1.00 95.75 92 VAL A N 1
ATOM 737 C CA . VAL A 1 92 ? -8.654 -6.980 5.962 1.00 95.75 92 VAL A CA 1
ATOM 738 C C . VAL A 1 92 ? -9.412 -7.174 4.653 1.00 95.75 92 VAL A C 1
ATOM 740 O O . VAL A 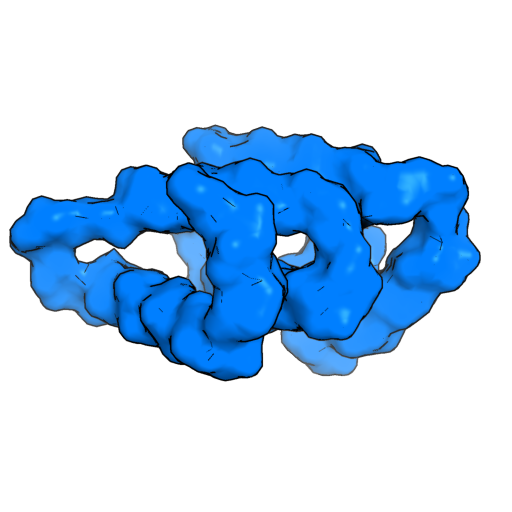1 92 ? -8.917 -7.878 3.777 1.00 95.75 92 VAL A O 1
ATOM 743 N N . GLU A 1 93 ? -10.564 -6.521 4.498 1.00 95.75 93 GLU A N 1
ATOM 744 C CA . GLU A 1 93 ? -11.370 -6.583 3.275 1.00 95.75 93 GLU A CA 1
ATOM 745 C C . GLU A 1 93 ? -10.579 -6.071 2.068 1.00 95.75 93 GLU A C 1
ATOM 747 O O . GLU A 1 93 ? -10.474 -6.764 1.061 1.00 95.75 93 GLU A O 1
ATOM 752 N N . SER A 1 94 ? -9.916 -4.918 2.194 1.00 96.00 94 SER A N 1
ATOM 753 C CA . SER A 1 94 ? -9.130 -4.350 1.092 1.00 96.00 94 SER A CA 1
ATOM 754 C C . SER A 1 94 ? -7.955 -5.239 0.680 1.00 96.00 94 SER A C 1
ATOM 756 O O . SER A 1 94 ? -7.655 -5.354 -0.508 1.00 96.00 94 SER A O 1
ATOM 758 N N . LEU A 1 95 ? -7.257 -5.859 1.640 1.00 95.62 95 LEU A N 1
ATOM 759 C CA . LEU A 1 95 ? -6.179 -6.804 1.336 1.00 95.62 95 LEU A CA 1
ATOM 760 C C . LEU A 1 95 ? -6.728 -8.060 0.656 1.00 95.62 95 LEU A C 1
ATOM 762 O O . LEU A 1 95 ? -6.151 -8.509 -0.333 1.00 95.62 95 LEU A O 1
ATOM 766 N N . LEU A 1 96 ? -7.851 -8.590 1.146 1.00 95.50 96 LEU A N 1
ATOM 767 C CA . LEU A 1 96 ? -8.518 -9.743 0.551 1.00 95.50 96 LEU A CA 1
ATOM 768 C C . LEU A 1 96 ? -8.926 -9.462 -0.901 1.00 95.50 96 LEU A C 1
ATOM 770 O O . LEU A 1 96 ? -8.605 -10.263 -1.776 1.00 95.50 96 LEU A O 1
ATOM 774 N N . ASP A 1 97 ? -9.539 -8.310 -1.170 1.00 96.38 97 ASP A N 1
ATOM 775 C CA . ASP A 1 97 ? -9.922 -7.892 -2.521 1.00 96.38 97 ASP A CA 1
ATOM 776 C C . ASP A 1 97 ? -8.702 -7.789 -3.444 1.00 96.38 97 ASP A C 1
ATOM 778 O O . ASP A 1 97 ? -8.723 -8.287 -4.570 1.00 96.38 97 ASP A O 1
ATOM 782 N N . ILE A 1 98 ? -7.594 -7.207 -2.964 1.00 95.69 98 ILE A N 1
ATOM 783 C CA . ILE A 1 98 ? -6.337 -7.141 -3.726 1.00 95.69 98 ILE A CA 1
ATOM 784 C C . ILE A 1 98 ? -5.829 -8.548 -4.062 1.00 95.69 98 ILE A C 1
ATOM 786 O O . ILE A 1 98 ? -5.391 -8.785 -5.190 1.00 95.69 98 ILE A O 1
ATOM 790 N N . TYR A 1 99 ? -5.875 -9.481 -3.113 1.00 94.56 99 TYR A N 1
ATOM 791 C CA . TYR A 1 99 ? -5.389 -10.846 -3.309 1.00 94.56 99 TYR A CA 1
ATOM 792 C C . TYR A 1 99 ? -6.280 -11.671 -4.237 1.00 94.56 99 TYR A C 1
ATOM 794 O O . TYR A 1 99 ? -5.759 -12.432 -5.053 1.00 94.56 99 TYR A O 1
ATOM 802 N N . ILE A 1 100 ? -7.599 -11.496 -4.157 1.00 95.31 100 ILE A N 1
ATOM 803 C CA . ILE A 1 100 ? -8.554 -12.136 -5.065 1.00 95.31 100 ILE A CA 1
ATOM 804 C C . ILE A 1 100 ? -8.353 -11.609 -6.490 1.00 95.31 100 ILE A C 1
ATOM 806 O O . ILE A 1 100 ? -8.171 -12.406 -7.412 1.00 95.31 100 ILE A O 1
ATOM 810 N N . ASP A 1 101 ? -8.294 -10.285 -6.664 1.00 95.38 101 ASP A N 1
ATOM 811 C CA . ASP A 1 101 ? -8.089 -9.640 -7.968 1.00 95.38 101 ASP A CA 1
ATOM 812 C C . ASP A 1 101 ? -6.760 -10.049 -8.624 1.00 95.38 101 ASP A C 1
ATOM 814 O O . ASP A 1 101 ? -6.651 -10.105 -9.849 1.00 95.38 101 ASP A O 1
ATOM 818 N N . ASN A 1 102 ? -5.734 -10.333 -7.817 1.00 93.38 102 ASN A N 1
ATOM 819 C CA . ASN A 1 102 ? -4.383 -10.647 -8.282 1.00 93.38 102 ASN A CA 1
ATOM 820 C C . ASN A 1 102 ? -3.978 -12.097 -7.973 1.00 93.38 102 ASN A C 1
ATOM 822 O O . ASN A 1 102 ? -2.806 -12.378 -7.713 1.00 93.38 102 ASN A O 1
ATOM 826 N N . ARG A 1 103 ? -4.930 -13.039 -8.039 1.00 91.19 103 ARG A N 1
ATOM 827 C CA . ARG A 1 103 ? -4.715 -14.443 -7.653 1.00 91.19 103 ARG A CA 1
ATOM 828 C C . ARG A 1 103 ? -3.521 -15.113 -8.344 1.00 91.19 103 ARG A C 1
ATOM 830 O O . ARG A 1 103 ? -2.722 -15.760 -7.684 1.00 91.19 103 ARG A O 1
ATOM 837 N N . ILE A 1 104 ? -3.347 -14.887 -9.649 1.00 91.62 104 ILE A N 1
ATOM 838 C CA . ILE A 1 104 ? -2.230 -15.452 -10.434 1.00 91.62 104 ILE A CA 1
ATOM 839 C C . ILE A 1 104 ? -0.868 -14.968 -9.914 1.00 91.62 104 ILE A C 1
ATOM 841 O O . ILE A 1 104 ? 0.126 -15.689 -9.982 1.00 91.62 104 ILE A O 1
ATOM 845 N N . TRP A 1 105 ? -0.794 -13.723 -9.434 1.00 93.06 105 TRP A N 1
ATOM 846 C CA . TRP A 1 105 ? 0.417 -13.208 -8.801 1.00 93.06 105 TRP A CA 1
ATOM 847 C C . TRP A 1 105 ? 0.625 -13.851 -7.428 1.00 93.06 105 TRP A C 1
ATOM 849 O O . TRP A 1 105 ? 1.746 -14.256 -7.133 1.00 93.06 105 TRP A O 1
ATOM 859 N N . LEU A 1 106 ? -0.444 -13.996 -6.639 1.00 90.44 106 LEU A N 1
ATOM 860 C CA . LEU A 1 106 ? -0.394 -14.599 -5.307 1.00 90.44 106 LEU A CA 1
ATOM 861 C C . LEU A 1 106 ? 0.072 -16.059 -5.344 1.00 90.44 106 LEU A C 1
ATOM 863 O O . LEU A 1 106 ? 0.915 -16.435 -4.541 1.00 90.44 106 LEU A O 1
ATOM 867 N N . ASP A 1 107 ? -0.400 -16.851 -6.309 1.00 90.81 107 ASP A N 1
ATOM 868 C CA . ASP A 1 107 ? -0.055 -18.276 -6.441 1.00 90.81 107 ASP A CA 1
ATOM 869 C C . ASP A 1 107 ? 1.454 -18.524 -6.688 1.00 90.81 107 ASP A C 1
ATOM 871 O O . ASP A 1 107 ? 1.920 -19.660 -6.620 1.00 90.81 107 ASP A O 1
ATOM 875 N N . LYS A 1 108 ? 2.243 -17.476 -6.971 1.00 90.06 108 LYS A N 1
ATOM 876 C CA . LYS A 1 108 ? 3.711 -17.559 -7.088 1.00 90.06 108 LYS A CA 1
ATOM 877 C C . LYS A 1 108 ? 4.423 -17.633 -5.735 1.00 90.06 108 LYS A C 1
ATOM 879 O O . LYS A 1 108 ? 5.618 -17.923 -5.710 1.00 90.06 108 LYS A O 1
ATOM 884 N N . PHE A 1 109 ? 3.721 -17.342 -4.643 1.00 83.50 109 PHE A N 1
ATOM 885 C CA . PHE A 1 109 ? 4.261 -17.311 -3.290 1.00 83.50 109 PHE A CA 1
ATOM 886 C C . PHE A 1 109 ? 3.650 -18.475 -2.490 1.00 83.50 109 PHE A C 1
ATOM 888 O O . PHE A 1 109 ? 2.443 -18.450 -2.244 1.00 83.50 109 PHE A O 1
ATOM 895 N N . PRO A 1 110 ? 4.442 -19.512 -2.154 1.00 67.06 110 PRO A N 1
ATOM 896 C CA . PRO A 1 110 ? 3.965 -20.693 -1.435 1.00 67.06 110 PRO A CA 1
ATOM 897 C C . PRO A 1 110 ? 3.676 -20.429 0.047 1.00 67.06 110 PRO A C 1
ATOM 899 O O . PRO A 1 110 ? 4.330 -19.538 0.641 1.00 67.06 110 PRO A O 1
#

Sequence (110 aa):
MLMSILTEPHNATKCYRDLTLITRDGLTSVLNNLSNLILERYLKFQDTTRNQLLWLVKEMIRNAVTGVDSVCWNLMRYASGGDITQKNIYLVESLLDIYIDNRIWLDKFP

Organism: NCBI:txid116150

Radius of gyration: 13.62 Å; chains: 1; bounding box: 31×34×33 Å

Foldseek 3Di:
DLVCLQQPVVCNVVVVVVCCVPDPPLCPVVLVVLLVCLQPCVVVDDPSNLVSLLVVLLVCLVVVRPPSVSVLVSLVVLLDPPDPDPVSVVSVVSSVVSCVVNVVSVVVPD